Protein AF-A0A646ILN2-F1 (afdb_monomer)

Secondary structure (DSSP, 8-state):
--EEEEEEEETTEEEEEEEES---TT--STT-B-----BTTBTTTT-EEEEEEEEE-SSEEEEEEEEEEE--TTBEE--TTSPPPEE--STT-EEEEEEEEEEEEETTEEEEEEEEEEEEEETTEEEEEEEEEEEEEEE-STT-EEEEEEEEEEEE---

Foldseek 3Di:
DAKDKDWDDDQQKIKIKMKFQADAAPDDDPLQWGFPTHDVVQSLGRIKMKIKIKGDDPFKIKIKMKMKTFAACGGWDDDPPPDHTFRRHDSPKIKMKMKIKMWGHDPQKIKIWIKIWIWTDHPRATWIKMKIKIKMKGDDPDRDIDIDMDMDMDIPDGD

pLDDT: mean 90.91, std 10.34, range [48.5, 98.81]

Sequence (159 aa):
DNTIAYKGTFSGLTVGATYSFGRDAAGGVPASGTCAGEVAGNASSCRAVSAMLKYDAATFGVAGAYEEQRGGAGATASFFNGSAPIAFTDAGDKDRRIVANGYVKLGNAKLGVGWIGRHVQAVAGDVRSNLYFVNGSYPLEGALTLDAGLIRLVNADQS

Nearest PDB structures (foldseek):
  8p94-assembly1_U  TM=5.845E-01  e=1.129E+00  Mus musculus
  3aae-assembly1_A  TM=3.572E-01  e=5.192E-01  Gallus gallus
  7dsb-assembly1_A  TM=3.552E-01  e=9.178E-01  Gallus gallus
  7ccc-assembly1_C  TM=3.476E-01  e=8.715E-01  Mus musculus
  3lk3-assembly1_A  TM=2.625E-01  e=1.018E+00  Gallus gallus

Organism: NCBI:txid1472722

Radius of gyration: 18.44 Å; Cα contacts (8 Å, |Δi|>4): 433; chains: 1; bounding box: 39×36×57 Å

Structure (mmCIF, N/CA/C/O backbone):
data_AF-A0A646ILN2-F1
#
_entry.id   AF-A0A646ILN2-F1
#
loop_
_atom_site.group_PDB
_atom_site.id
_atom_site.type_symbol
_atom_site.label_atom_id
_atom_site.label_alt_id
_atom_site.label_comp_id
_atom_site.label_asym_id
_atom_site.label_entity_id
_atom_site.label_seq_id
_atom_site.pdbx_PDB_ins_code
_atom_site.Cartn_x
_atom_site.Cartn_y
_atom_site.Cartn_z
_atom_site.occupancy
_atom_site.B_iso_or_equiv
_atom_site.auth_seq_id
_atom_site.auth_comp_id
_atom_site.auth_asym_id
_atom_site.auth_atom_id
_atom_site.pdbx_PDB_model_num
ATOM 1 N N . ASP A 1 1 ? 9.943 14.011 -4.926 1.00 73.69 1 ASP A N 1
ATOM 2 C CA . ASP A 1 1 ? 8.804 13.283 -5.511 1.00 73.69 1 ASP A CA 1
ATOM 3 C C . ASP A 1 1 ? 7.756 14.332 -5.818 1.00 73.69 1 ASP A C 1
ATOM 5 O O . ASP A 1 1 ? 7.457 15.126 -4.929 1.00 73.69 1 ASP A O 1
ATOM 9 N N . ASN A 1 2 ? 7.253 14.371 -7.050 1.00 82.88 2 ASN A N 1
ATOM 10 C CA . ASN A 1 2 ? 6.261 15.352 -7.492 1.00 82.88 2 ASN A CA 1
ATOM 11 C C . ASN A 1 2 ? 4.864 14.730 -7.419 1.00 82.88 2 ASN A C 1
ATOM 13 O O . ASN A 1 2 ? 4.410 14.128 -8.390 1.00 82.88 2 ASN A O 1
ATOM 17 N N . THR A 1 3 ? 4.187 14.857 -6.272 1.00 89.88 3 THR A N 1
ATOM 18 C CA . THR A 1 3 ? 2.922 14.153 -6.000 1.00 89.88 3 THR A CA 1
ATOM 19 C C . THR A 1 3 ? 1.756 15.096 -5.726 1.00 89.88 3 THR A C 1
ATOM 21 O O . THR A 1 3 ? 1.838 15.987 -4.883 1.00 89.88 3 THR A O 1
ATOM 24 N N . ILE A 1 4 ? 0.627 14.833 -6.385 1.00 94.12 4 ILE A N 1
ATOM 25 C CA . ILE A 1 4 ? -0.686 15.380 -6.037 1.00 94.12 4 ILE A CA 1
ATOM 26 C C . ILE A 1 4 ? -1.426 14.341 -5.199 1.00 94.12 4 ILE A C 1
ATOM 28 O O . ILE A 1 4 ? -1.447 13.157 -5.540 1.00 94.12 4 ILE A O 1
ATOM 32 N N . ALA A 1 5 ? -2.059 14.787 -4.118 1.00 96.56 5 ALA A N 1
ATOM 33 C CA . ALA A 1 5 ? -2.846 13.938 -3.238 1.00 96.56 5 ALA A CA 1
ATOM 34 C C . ALA A 1 5 ? -4.223 14.547 -2.969 1.00 96.56 5 ALA A C 1
ATOM 36 O O . ALA A 1 5 ? -4.360 15.753 -2.769 1.00 96.56 5 ALA A O 1
ATOM 37 N N . TYR A 1 6 ? -5.234 13.688 -2.908 1.00 97.69 6 TYR A N 1
ATOM 38 C CA . TYR A 1 6 ? -6.571 14.021 -2.440 1.00 97.69 6 TYR A CA 1
ATOM 39 C C . TYR A 1 6 ? -6.992 13.033 -1.356 1.00 97.69 6 TYR A C 1
ATOM 41 O O . TYR A 1 6 ? -6.749 11.831 -1.471 1.00 97.69 6 TYR A O 1
ATOM 49 N N . LYS A 1 7 ? -7.650 13.537 -0.311 1.00 98.25 7 LYS A N 1
ATOM 50 C CA . LYS A 1 7 ? -8.302 12.719 0.710 1.00 98.25 7 LYS A CA 1
ATOM 51 C C . LYS A 1 7 ? -9.533 13.446 1.230 1.00 98.25 7 LYS A C 1
ATOM 53 O O . LYS A 1 7 ? -9.432 14.602 1.633 1.00 98.25 7 LYS A O 1
ATOM 58 N N . GLY A 1 8 ? -10.664 12.755 1.261 1.00 98.19 8 GLY A N 1
ATOM 59 C CA . GLY A 1 8 ? -11.920 13.283 1.785 1.00 98.19 8 GLY A CA 1
ATOM 60 C C . GLY A 1 8 ? -12.650 12.241 2.621 1.00 98.19 8 GLY A C 1
ATOM 61 O O . GLY A 1 8 ? -12.596 11.053 2.304 1.00 98.19 8 GLY A O 1
ATOM 62 N N . THR A 1 9 ? -13.328 12.692 3.678 1.00 98.25 9 THR A N 1
ATOM 63 C CA . THR A 1 9 ? -14.134 11.843 4.563 1.00 98.25 9 THR A CA 1
ATOM 64 C C . THR A 1 9 ? -15.565 12.369 4.632 1.00 98.25 9 THR A C 1
ATOM 66 O O . THR A 1 9 ? -15.790 13.549 4.885 1.00 98.25 9 THR A O 1
ATOM 69 N N . PHE A 1 10 ? -16.527 11.471 4.436 1.00 97.25 10 PHE A N 1
ATOM 70 C CA . PHE A 1 10 ? -17.952 11.740 4.297 1.00 97.25 10 PHE A CA 1
ATOM 71 C C . PHE A 1 10 ? -18.734 10.681 5.082 1.00 97.25 10 PHE A C 1
ATOM 73 O O . PHE A 1 10 ? -18.906 9.554 4.622 1.00 97.25 10 PHE A O 1
ATOM 80 N N . SER A 1 11 ? -19.184 11.020 6.292 1.00 95.88 11 SER A N 1
ATOM 81 C CA . SER A 1 11 ? -20.037 10.143 7.118 1.00 95.88 11 SER A CA 1
ATOM 82 C C . SER A 1 11 ? -19.488 8.715 7.295 1.00 95.88 11 SER A C 1
ATOM 84 O O . SER A 1 11 ? -20.186 7.729 7.069 1.00 95.88 11 SER A O 1
ATOM 86 N N . GLY A 1 12 ? -18.209 8.605 7.663 1.00 95.50 12 GLY A N 1
ATOM 87 C CA . GLY A 1 12 ? -17.514 7.325 7.851 1.00 95.50 12 GLY A CA 1
ATOM 88 C C . GLY A 1 12 ? -16.866 6.764 6.582 1.00 95.50 12 GLY A C 1
ATOM 89 O O . GLY A 1 12 ? -15.917 5.992 6.690 1.00 95.50 12 GLY A O 1
ATOM 90 N N . LEU A 1 13 ? -17.284 7.192 5.385 1.00 98.44 13 LEU A N 1
ATOM 91 C CA . LEU A 1 13 ? -16.615 6.853 4.128 1.00 98.44 13 LEU A CA 1
ATOM 92 C C . LEU A 1 13 ? -15.413 7.771 3.903 1.00 98.44 13 LEU A C 1
ATOM 94 O O . LEU A 1 13 ? -15.565 8.983 3.852 1.00 98.44 13 LEU A O 1
ATOM 98 N N . THR A 1 14 ? -14.223 7.218 3.724 1.00 98.75 14 THR A N 1
ATOM 99 C CA . THR A 1 14 ? -13.026 7.955 3.315 1.00 98.75 14 THR A CA 1
ATOM 100 C C . THR A 1 14 ? -12.579 7.483 1.944 1.00 98.75 14 THR A C 1
ATOM 102 O O . THR A 1 14 ? -12.436 6.285 1.709 1.00 98.75 14 THR A O 1
ATOM 105 N N . VAL A 1 15 ? -12.321 8.436 1.058 1.00 98.56 15 VAL A N 1
ATOM 106 C CA . VAL A 1 15 ? -11.694 8.203 -0.243 1.00 98.56 15 VAL A CA 1
ATOM 107 C C . VAL A 1 15 ? -10.349 8.909 -0.271 1.00 98.56 15 VAL A C 1
ATOM 109 O O . VAL A 1 15 ? -10.194 9.998 0.288 1.00 98.56 15 VAL A O 1
ATOM 112 N N . GLY A 1 16 ? -9.369 8.301 -0.922 1.00 98.31 16 GLY A N 1
ATOM 113 C CA . GLY A 1 16 ? -8.069 8.910 -1.142 1.00 98.31 16 GLY A CA 1
ATOM 114 C C . GLY A 1 16 ? -7.497 8.507 -2.487 1.00 98.31 16 GLY A C 1
ATOM 115 O O . GLY A 1 16 ? -7.764 7.411 -2.971 1.00 98.31 16 GLY A O 1
ATOM 116 N N . ALA A 1 17 ? -6.713 9.388 -3.089 1.00 98.19 17 ALA A N 1
ATOM 117 C CA . ALA A 1 17 ? -5.947 9.074 -4.281 1.00 98.19 17 ALA A CA 1
ATOM 118 C C . ALA A 1 17 ? -4.664 9.897 -4.312 1.00 98.19 17 ALA A C 1
ATOM 120 O O . ALA A 1 17 ? -4.644 11.044 -3.857 1.00 98.19 17 ALA A O 1
ATOM 121 N N . THR A 1 18 ? -3.608 9.324 -4.878 1.00 97.00 18 THR A N 1
ATOM 122 C CA . THR A 1 18 ? -2.380 10.056 -5.180 1.00 97.00 18 THR A CA 1
ATOM 123 C C . THR A 1 18 ? -1.929 9.795 -6.605 1.00 97.00 18 THR A C 1
ATOM 125 O O . THR A 1 18 ? -2.170 8.730 -7.179 1.00 97.00 18 THR A O 1
ATOM 128 N N . TYR A 1 19 ? -1.254 10.786 -7.170 1.00 94.31 19 TYR A N 1
ATOM 129 C CA . TYR A 1 19 ? -0.578 10.695 -8.450 1.00 94.31 19 TYR A CA 1
ATOM 130 C C . TYR A 1 19 ? 0.791 11.353 -8.312 1.00 94.31 19 TYR A C 1
ATOM 132 O O . TYR A 1 19 ? 0.869 12.556 -8.073 1.00 94.31 19 TYR A O 1
ATOM 140 N N . SER A 1 20 ? 1.849 10.563 -8.464 1.00 91.38 20 SER A N 1
ATOM 141 C CA . SER A 1 20 ? 3.231 11.028 -8.568 1.00 91.38 20 SER A CA 1
ATOM 142 C C . SER A 1 20 ? 3.617 11.099 -10.038 1.00 91.38 20 SER A C 1
ATOM 144 O O . SER A 1 20 ? 3.530 10.086 -10.735 1.00 91.38 20 SER A O 1
ATOM 146 N N . PHE A 1 21 ? 4.054 12.264 -10.509 1.00 88.81 21 PHE A N 1
ATOM 147 C CA . PHE A 1 21 ? 4.571 12.417 -11.867 1.00 88.81 21 PHE A CA 1
ATOM 148 C C . PHE A 1 21 ? 5.960 11.785 -12.030 1.00 88.81 21 PHE A C 1
ATOM 150 O O . PHE A 1 21 ? 6.276 11.276 -13.100 1.00 88.81 21 PHE A O 1
ATOM 157 N N . GLY A 1 22 ? 6.741 11.724 -10.951 1.00 86.94 22 GLY A N 1
ATOM 158 C CA . GLY A 1 22 ? 8.030 11.049 -10.909 1.00 86.94 22 GLY A CA 1
ATOM 159 C C . GLY A 1 22 ? 8.507 10.881 -9.471 1.00 86.94 22 GLY A C 1
ATOM 160 O O . GLY A 1 22 ? 8.827 11.857 -8.787 1.00 86.94 22 GLY A O 1
ATOM 161 N N . ARG A 1 23 ? 8.567 9.627 -9.015 1.00 85.19 23 ARG A N 1
ATOM 162 C CA . ARG A 1 23 ? 9.144 9.255 -7.723 1.00 85.19 23 ARG A CA 1
ATOM 163 C C . ARG A 1 23 ? 10.640 9.550 -7.733 1.00 85.19 23 ARG A C 1
ATOM 165 O O . ARG A 1 23 ? 11.331 9.172 -8.672 1.00 85.19 23 ARG A O 1
ATOM 172 N N . ASP A 1 24 ? 11.116 10.210 -6.681 1.00 70.50 24 ASP A N 1
ATOM 173 C CA . ASP A 1 24 ? 12.474 10.765 -6.624 1.00 70.50 24 ASP A CA 1
ATOM 174 C C . ASP A 1 24 ? 13.576 9.779 -6.208 1.00 70.50 24 ASP A C 1
ATOM 176 O O . ASP A 1 24 ? 13.335 8.749 -5.570 1.00 70.50 24 ASP A O 1
ATOM 180 N N . ALA A 1 25 ? 14.809 10.191 -6.516 1.00 58.25 25 ALA A N 1
ATOM 181 C CA . ALA A 1 25 ? 16.033 9.394 -6.593 1.00 58.25 25 ALA A CA 1
ATOM 182 C C . ALA A 1 25 ? 16.785 9.146 -5.273 1.00 58.25 25 ALA A C 1
ATOM 184 O O . ALA A 1 25 ? 17.898 8.631 -5.303 1.00 58.25 25 ALA A O 1
ATOM 185 N N . ALA A 1 26 ? 16.232 9.504 -4.112 1.00 62.34 26 ALA A N 1
ATOM 186 C CA . ALA A 1 26 ? 17.002 9.442 -2.864 1.00 62.34 26 ALA A CA 1
ATOM 187 C C . ALA A 1 26 ? 17.213 8.015 -2.324 1.00 62.34 26 ALA A C 1
ATOM 189 O O . ALA A 1 26 ? 18.116 7.817 -1.522 1.00 62.34 26 ALA A O 1
ATOM 190 N N . GLY A 1 27 ? 16.408 7.035 -2.762 1.00 60.16 27 GLY A N 1
ATOM 191 C CA . GLY A 1 27 ? 16.457 5.658 -2.256 1.00 60.16 27 GLY A CA 1
ATOM 192 C C . GLY A 1 27 ? 16.139 5.590 -0.757 1.00 60.16 27 GLY A C 1
ATOM 193 O O . GLY A 1 27 ? 16.994 5.806 0.089 1.00 60.16 27 GLY A O 1
ATOM 194 N N . GLY A 1 28 ? 14.885 5.305 -0.397 1.00 57.47 28 GLY A N 1
ATOM 195 C CA . GLY A 1 28 ? 14.435 5.369 1.007 1.00 57.47 28 GLY A CA 1
ATOM 196 C C . GLY A 1 28 ? 14.399 4.030 1.745 1.00 57.47 28 GLY A C 1
ATOM 197 O O . GLY A 1 28 ? 14.255 4.001 2.964 1.00 57.47 28 GLY A O 1
ATOM 198 N N . VAL A 1 29 ? 14.483 2.916 1.014 1.00 63.78 29 VAL A N 1
ATOM 199 C CA . VAL A 1 29 ? 14.316 1.561 1.557 1.00 63.78 29 VAL A CA 1
ATOM 200 C C . VAL A 1 29 ? 15.441 0.679 1.019 1.00 63.78 29 VAL A C 1
ATOM 202 O O . VAL A 1 29 ? 15.713 0.743 -0.188 1.00 63.78 29 VAL A O 1
ATOM 205 N N . PRO A 1 30 ? 16.092 -0.151 1.859 1.00 64.69 30 PRO A N 1
ATOM 206 C CA . PRO A 1 30 ? 17.119 -1.077 1.399 1.00 64.69 30 PRO A CA 1
ATOM 207 C C . PRO A 1 30 ? 16.659 -1.847 0.160 1.00 64.69 30 PRO A C 1
ATOM 209 O O . PRO A 1 30 ? 15.539 -2.355 0.119 1.00 64.69 30 PRO A O 1
ATOM 212 N N . ALA A 1 31 ? 17.521 -1.894 -0.856 1.00 69.62 31 ALA A N 1
ATOM 213 C CA . ALA A 1 31 ? 17.302 -2.613 -2.111 1.00 69.62 31 ALA A CA 1
ATOM 214 C C . ALA A 1 31 ? 16.145 -2.122 -3.019 1.00 69.62 31 ALA A C 1
ATOM 216 O O . ALA A 1 31 ? 15.862 -2.747 -4.039 1.00 69.62 31 ALA A O 1
ATOM 217 N N . SER A 1 32 ? 15.517 -0.977 -2.725 1.00 66.25 32 SER A N 1
ATOM 218 C CA . SER A 1 32 ? 14.507 -0.356 -3.614 1.00 66.25 32 SER A CA 1
ATOM 219 C C . SER A 1 32 ? 15.087 0.445 -4.793 1.00 66.25 32 SER A C 1
ATOM 221 O O . SER A 1 32 ? 14.344 0.853 -5.687 1.00 66.25 32 SER A O 1
ATOM 223 N N . GLY A 1 33 ? 16.406 0.663 -4.800 1.00 72.75 33 GLY A N 1
ATOM 224 C CA . GLY A 1 33 ?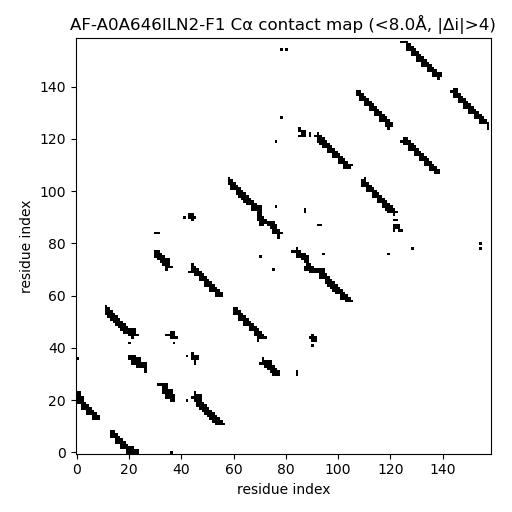 17.089 1.437 -5.833 1.00 72.75 33 GLY A CA 1
ATOM 225 C C . GLY A 1 33 ? 16.729 2.923 -5.780 1.00 72.75 33 GLY A C 1
ATOM 226 O O . GLY A 1 33 ? 16.148 3.417 -4.809 1.00 72.75 33 GLY A O 1
ATOM 227 N N . THR A 1 34 ? 17.089 3.648 -6.832 1.00 80.00 34 THR A N 1
ATOM 228 C CA . THR A 1 34 ? 16.756 5.066 -7.005 1.00 80.00 34 THR A CA 1
ATOM 229 C C . THR A 1 34 ? 15.933 5.204 -8.273 1.00 80.00 34 THR A C 1
ATOM 231 O O . THR A 1 34 ? 16.242 4.576 -9.271 1.00 80.00 34 THR A O 1
ATOM 234 N N . CYS A 1 35 ? 14.861 5.990 -8.267 1.00 81.81 35 CYS A N 1
ATOM 235 C CA . CYS A 1 35 ? 14.168 6.294 -9.516 1.00 81.81 35 CYS A CA 1
ATOM 236 C C . CYS A 1 35 ? 14.558 7.703 -9.942 1.00 81.81 35 CYS A C 1
ATOM 238 O O . CYS A 1 35 ? 14.470 8.619 -9.132 1.00 81.81 35 CYS A O 1
ATOM 240 N N . ALA A 1 36 ? 15.007 7.878 -11.183 1.00 81.81 36 ALA A N 1
ATOM 241 C CA . ALA A 1 36 ? 15.539 9.149 -11.681 1.00 81.81 36 ALA A CA 1
ATOM 242 C C . ALA A 1 36 ? 14.524 10.318 -11.736 1.00 81.81 36 ALA A C 1
ATOM 244 O O . ALA A 1 36 ? 14.895 11.413 -12.149 1.00 81.81 36 ALA A O 1
ATOM 245 N N . GLY A 1 37 ? 13.269 10.107 -11.328 1.00 83.44 37 GLY A N 1
ATOM 246 C CA . GLY A 1 37 ? 12.201 11.098 -11.419 1.00 83.44 37 GLY A CA 1
ATOM 247 C C . GLY A 1 37 ? 11.582 11.179 -12.816 1.00 83.44 37 GLY A C 1
ATOM 248 O O . GLY A 1 37 ? 11.587 10.209 -13.578 1.00 83.44 37 GLY A O 1
ATOM 249 N N . GLU A 1 38 ? 10.996 12.333 -13.132 1.00 83.31 38 GLU A N 1
ATOM 250 C CA . GLU A 1 38 ? 10.372 12.598 -14.432 1.00 83.31 38 GLU A CA 1
ATOM 251 C C . GLU A 1 38 ? 11.416 12.618 -15.558 1.00 83.31 38 GLU A C 1
ATOM 253 O O . GLU A 1 38 ? 12.435 13.301 -15.466 1.00 83.31 38 GLU A O 1
ATOM 258 N N . VAL A 1 39 ? 11.143 11.909 -16.658 1.00 83.56 39 VAL A N 1
ATOM 259 C CA . VAL A 1 39 ? 12.030 11.861 -17.830 1.00 83.56 39 VAL A CA 1
ATOM 260 C C . VAL A 1 39 ? 11.349 12.522 -19.024 1.00 83.56 39 VAL A C 1
ATOM 262 O O . VAL A 1 39 ? 10.247 12.139 -19.426 1.00 83.56 39 VAL A O 1
ATOM 265 N N . ALA A 1 40 ? 12.019 13.505 -19.630 1.00 82.88 40 ALA A N 1
ATOM 266 C CA . ALA A 1 40 ? 11.531 14.162 -20.839 1.00 82.88 40 ALA A CA 1
ATOM 267 C C . ALA A 1 40 ? 11.314 13.133 -21.965 1.00 82.88 40 ALA A C 1
ATOM 269 O O . ALA A 1 40 ? 12.196 12.335 -22.272 1.00 82.88 40 ALA A O 1
ATOM 270 N N . GLY A 1 41 ? 10.122 13.135 -22.567 1.00 84.38 41 GLY A N 1
ATOM 271 C CA . GLY A 1 41 ? 9.737 12.152 -23.587 1.00 84.38 41 GLY A CA 1
ATOM 272 C C . GLY A 1 41 ? 9.287 10.788 -23.043 1.00 84.38 41 GLY A C 1
ATOM 273 O O . GLY A 1 41 ? 8.878 9.943 -23.833 1.00 84.38 41 GLY A O 1
ATOM 274 N N . ASN A 1 42 ? 9.294 10.570 -21.721 1.00 84.00 42 ASN A N 1
ATOM 275 C CA . ASN A 1 42 ? 8.821 9.337 -21.086 1.00 84.00 42 ASN A CA 1
ATOM 276 C C . ASN A 1 42 ? 8.083 9.627 -19.764 1.00 84.00 42 ASN A C 1
ATOM 278 O O . ASN A 1 42 ? 8.588 9.385 -18.669 1.00 84.00 42 ASN A O 1
ATOM 282 N N . ALA A 1 43 ? 6.844 10.115 -19.881 1.00 84.56 43 ALA A N 1
ATOM 283 C CA . ALA A 1 43 ? 5.986 10.486 -18.747 1.00 84.56 43 ALA A CA 1
ATOM 284 C C . ALA A 1 43 ? 5.503 9.294 -17.890 1.00 84.56 43 ALA A C 1
ATOM 286 O O . ALA A 1 43 ? 4.852 9.482 -16.862 1.00 84.56 43 ALA A O 1
ATOM 287 N N . SER A 1 44 ? 5.758 8.058 -18.328 1.00 87.75 44 SER A N 1
ATOM 288 C CA . SER A 1 44 ? 5.497 6.850 -17.539 1.00 87.75 44 SER A CA 1
ATOM 289 C C . SER A 1 44 ? 6.632 6.506 -16.583 1.00 87.75 44 SER A C 1
ATOM 291 O O . SER A 1 44 ? 6.364 5.855 -15.577 1.00 87.75 44 SER A O 1
ATOM 293 N N . SER A 1 45 ? 7.866 6.920 -16.878 1.00 90.56 45 SER A N 1
ATOM 294 C CA . SER A 1 45 ? 9.031 6.579 -16.061 1.00 90.56 45 SER A CA 1
ATOM 295 C C . SER A 1 45 ? 8.863 7.093 -14.637 1.00 90.56 45 SER A C 1
ATOM 297 O O . SER A 1 45 ? 8.467 8.237 -14.428 1.00 90.56 45 SER A O 1
ATOM 299 N N . CYS A 1 46 ? 9.162 6.247 -13.652 1.00 91.06 46 CYS A N 1
ATOM 300 C CA . CYS A 1 46 ? 9.119 6.574 -12.226 1.00 91.06 46 CYS A CA 1
ATOM 301 C C . CYS A 1 46 ? 7.764 7.054 -11.684 1.00 91.06 46 CYS A C 1
ATOM 303 O O . CYS A 1 46 ? 7.677 7.452 -10.522 1.00 91.06 46 CYS A O 1
ATOM 305 N N . ARG A 1 47 ? 6.689 6.992 -12.470 1.00 93.19 47 ARG A N 1
ATOM 306 C CA . ARG A 1 47 ? 5.345 7.389 -12.050 1.00 93.19 47 ARG A CA 1
ATOM 307 C C . ARG A 1 47 ? 4.807 6.470 -10.951 1.00 93.19 47 ARG A C 1
ATOM 309 O O . ARG A 1 47 ? 5.083 5.269 -10.932 1.00 93.19 47 ARG A O 1
ATOM 316 N N . ALA A 1 48 ? 3.948 7.005 -10.088 1.00 93.44 48 ALA A N 1
ATOM 317 C CA . ALA A 1 48 ? 3.124 6.181 -9.211 1.00 93.44 48 ALA A CA 1
ATOM 318 C C . ALA A 1 48 ? 1.688 6.684 -9.111 1.00 93.44 48 ALA A C 1
ATOM 320 O O . ALA A 1 48 ? 1.416 7.877 -9.225 1.00 93.44 48 ALA A O 1
ATOM 321 N N . VAL A 1 49 ? 0.764 5.757 -8.886 1.00 96.12 49 VAL A N 1
ATOM 322 C CA . VAL A 1 49 ? -0.629 6.065 -8.567 1.00 96.12 49 VAL A CA 1
ATOM 323 C C . VAL A 1 49 ? -1.067 5.266 -7.355 1.00 96.12 49 VAL A C 1
ATOM 325 O O . VAL A 1 49 ? -0.675 4.109 -7.200 1.00 96.12 49 VAL A O 1
ATOM 328 N N . SER A 1 50 ? -1.910 5.867 -6.522 1.00 97.69 50 SER A N 1
ATOM 329 C CA . SER A 1 50 ? -2.637 5.140 -5.489 1.00 97.69 50 SER A CA 1
ATOM 330 C C . SER A 1 50 ? -4.099 5.551 -5.442 1.00 97.69 50 SER A C 1
ATOM 332 O O . SER A 1 50 ? -4.456 6.680 -5.783 1.00 97.69 50 SER A O 1
ATOM 334 N N . ALA A 1 51 ? -4.942 4.626 -5.005 1.00 98.50 51 ALA A N 1
ATOM 335 C CA . ALA A 1 51 ? -6.331 4.876 -4.669 1.00 98.50 51 ALA A CA 1
ATOM 336 C C . ALA A 1 51 ? -6.688 4.092 -3.407 1.00 98.50 51 ALA A C 1
ATOM 338 O O . ALA A 1 51 ? -6.237 2.964 -3.218 1.00 98.50 51 ALA A O 1
ATOM 339 N N . MET A 1 52 ? -7.508 4.682 -2.547 1.00 98.56 52 MET A N 1
ATOM 340 C CA . MET A 1 52 ? -7.940 4.087 -1.292 1.00 98.56 52 MET A CA 1
ATOM 341 C C . MET A 1 52 ? -9.412 4.381 -1.038 1.00 98.56 52 MET A C 1
ATOM 343 O O . MET A 1 52 ? -9.898 5.491 -1.266 1.00 98.56 52 MET A O 1
ATOM 347 N N . LEU A 1 53 ? -10.099 3.366 -0.530 1.00 98.62 53 LEU A N 1
ATOM 348 C CA . LEU A 1 53 ? -11.454 3.439 -0.024 1.00 98.62 53 LEU A CA 1
ATOM 349 C C . LEU A 1 53 ? -11.475 2.837 1.375 1.00 98.62 53 LEU A C 1
ATOM 351 O O . LEU A 1 53 ? -10.974 1.737 1.597 1.00 98.62 53 LEU A O 1
ATOM 355 N N . LYS A 1 54 ? -12.087 3.539 2.317 1.00 98.56 54 LYS A N 1
ATOM 356 C CA . LYS A 1 54 ? -12.255 3.079 3.691 1.00 98.56 54 LYS A CA 1
ATOM 357 C C . LYS A 1 54 ? -13.648 3.419 4.178 1.00 98.56 54 LYS A C 1
ATOM 359 O O . LYS A 1 54 ? -14.159 4.487 3.869 1.00 98.56 54 LYS A O 1
ATOM 364 N N . TYR A 1 55 ? -14.233 2.545 4.976 1.00 98.69 55 TYR A N 1
ATOM 365 C CA . TYR A 1 55 ? -15.455 2.828 5.706 1.00 98.69 55 TYR A CA 1
ATOM 366 C C . TYR A 1 55 ? -15.261 2.500 7.183 1.00 98.69 55 TYR A C 1
ATOM 368 O O . TYR A 1 55 ? -14.847 1.389 7.515 1.00 98.69 55 TYR A O 1
ATOM 376 N N . ASP A 1 56 ? -15.555 3.457 8.061 1.00 98.38 56 ASP A N 1
ATOM 377 C CA . ASP A 1 56 ? -15.578 3.272 9.511 1.00 98.38 56 ASP A CA 1
ATOM 378 C C . ASP A 1 56 ? -17.001 3.446 10.046 1.00 98.38 56 ASP A C 1
ATOM 380 O O . ASP A 1 56 ? -17.621 4.500 9.895 1.00 98.38 56 ASP A O 1
ATOM 384 N N . ALA A 1 57 ? -17.483 2.416 10.730 1.00 97.62 57 ALA A N 1
ATOM 385 C CA . ALA A 1 57 ? -18.683 2.440 11.547 1.00 97.62 57 ALA A CA 1
ATOM 386 C C . ALA A 1 57 ? -18.315 2.475 13.041 1.00 97.62 57 ALA A C 1
ATOM 388 O O . ALA A 1 57 ? -17.148 2.423 13.436 1.00 97.62 57 ALA A O 1
ATOM 389 N N . ALA A 1 58 ? -19.329 2.524 13.909 1.00 96.50 58 ALA A N 1
ATOM 390 C CA . ALA A 1 58 ? -19.118 2.546 15.357 1.00 96.50 58 ALA A CA 1
ATOM 391 C C . ALA A 1 58 ? -18.342 1.315 15.863 1.00 96.50 58 ALA A C 1
ATOM 393 O O . ALA A 1 58 ? -17.458 1.451 16.713 1.00 96.50 58 ALA A O 1
ATOM 394 N N . THR A 1 59 ? -18.642 0.129 15.325 1.00 97.69 59 THR A N 1
ATOM 395 C CA . THR A 1 59 ? -18.143 -1.166 15.817 1.00 97.69 59 THR A CA 1
ATOM 396 C C . THR A 1 59 ? -17.238 -1.905 14.838 1.00 97.69 59 THR A C 1
ATOM 398 O O . THR A 1 59 ? -16.645 -2.907 15.219 1.00 97.69 59 THR A O 1
ATOM 401 N N . PHE A 1 60 ? -17.083 -1.440 13.602 1.00 98.50 60 PHE A N 1
ATOM 402 C CA . PHE A 1 60 ? -16.230 -2.095 12.613 1.00 98.50 60 PHE A CA 1
ATOM 403 C C . PHE A 1 60 ? -15.707 -1.089 11.596 1.00 98.50 60 PHE A C 1
ATOM 405 O O . PHE A 1 60 ? -16.216 0.025 11.488 1.00 98.50 60 PHE A O 1
ATOM 412 N N . GLY A 1 61 ? -14.719 -1.501 10.817 1.00 98.62 61 GLY A N 1
ATOM 413 C CA . GLY A 1 61 ? -14.318 -0.767 9.631 1.00 98.62 61 GLY A CA 1
ATOM 414 C C . GLY A 1 61 ? -13.656 -1.677 8.618 1.00 98.62 61 GLY A C 1
ATOM 415 O O . GLY A 1 61 ? -13.143 -2.741 8.962 1.00 98.62 61 GLY A O 1
ATOM 416 N N . VAL A 1 62 ? -13.684 -1.260 7.363 1.00 98.81 62 VAL A N 1
ATOM 417 C CA . VAL A 1 62 ? -13.078 -1.972 6.237 1.00 98.81 62 VAL A CA 1
ATOM 418 C C . VAL A 1 62 ? -12.319 -0.984 5.371 1.00 98.81 62 VAL A C 1
ATOM 420 O O . VAL A 1 62 ? -12.706 0.180 5.261 1.00 98.81 62 VAL A O 1
ATOM 423 N N . ALA A 1 63 ? -11.233 -1.432 4.758 1.00 98.75 63 ALA A N 1
ATOM 424 C CA . ALA A 1 63 ? -10.455 -0.620 3.843 1.00 98.75 63 ALA A CA 1
ATOM 425 C C . ALA A 1 63 ? -9.881 -1.459 2.704 1.00 98.75 63 ALA A C 1
ATOM 427 O O . ALA A 1 63 ? -9.464 -2.603 2.891 1.00 98.75 63 ALA A O 1
ATOM 428 N N . GLY A 1 64 ? -9.827 -0.841 1.532 1.00 98.75 64 GLY A N 1
ATOM 429 C CA . GLY A 1 64 ? -9.154 -1.342 0.349 1.00 98.75 64 GLY A CA 1
ATOM 430 C C . GLY A 1 64 ? -8.256 -0.261 -0.236 1.00 98.75 64 GLY A C 1
ATOM 431 O O . GLY A 1 64 ? -8.619 0.916 -0.237 1.00 98.75 64 GLY A O 1
ATOM 432 N N . ALA A 1 65 ? -7.089 -0.644 -0.738 1.00 98.62 65 ALA A N 1
ATOM 433 C CA . ALA A 1 65 ? -6.214 0.263 -1.464 1.00 98.62 65 ALA A CA 1
ATOM 434 C C .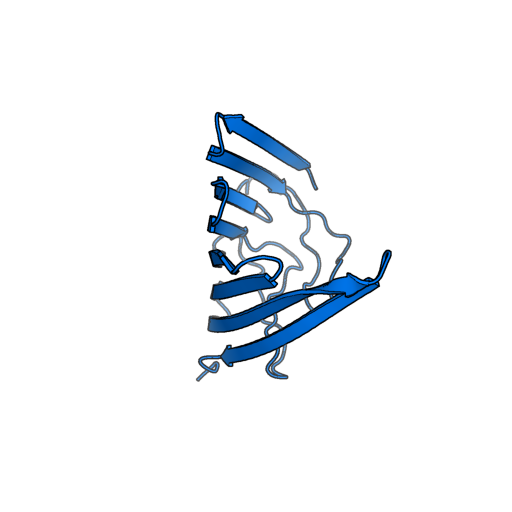 ALA A 1 65 ? -5.549 -0.437 -2.647 1.00 98.62 65 ALA A C 1
ATOM 436 O O . ALA A 1 65 ? -5.296 -1.641 -2.610 1.00 98.62 65 ALA A O 1
ATOM 437 N N . TYR A 1 66 ? -5.265 0.343 -3.681 1.00 98.50 66 TYR A N 1
ATOM 438 C CA . TYR A 1 66 ? -4.489 -0.037 -4.848 1.00 98.50 66 TYR A CA 1
ATOM 439 C C . TYR A 1 66 ? -3.319 0.925 -4.981 1.00 98.50 66 TYR A C 1
ATOM 441 O O . TYR A 1 66 ? -3.511 2.137 -4.895 1.00 98.50 66 TYR A O 1
ATOM 449 N N . GLU A 1 67 ? -2.135 0.397 -5.251 1.00 96.81 67 GLU A N 1
ATOM 450 C CA . GLU A 1 67 ? -0.964 1.174 -5.630 1.00 96.81 67 GLU A CA 1
ATOM 451 C C . GLU A 1 67 ? -0.312 0.550 -6.859 1.00 96.81 67 GLU A C 1
ATOM 453 O O . GLU A 1 67 ? -0.187 -0.669 -6.956 1.00 96.81 67 GLU A O 1
ATOM 458 N N . GLU A 1 68 ? 0.145 1.387 -7.782 1.00 96.00 68 GLU A N 1
ATOM 459 C CA . GLU A 1 68 ? 0.981 0.976 -8.905 1.00 96.00 68 GLU A CA 1
ATOM 460 C C . GLU A 1 68 ? 2.162 1.927 -9.029 1.00 96.00 68 GLU A C 1
ATOM 462 O O . GLU A 1 68 ? 1.991 3.145 -9.092 1.00 96.00 68 GLU A O 1
ATOM 467 N N . GLN A 1 69 ? 3.358 1.357 -9.097 1.00 93.94 69 GLN A N 1
ATOM 468 C CA . GLN A 1 69 ? 4.600 2.065 -9.370 1.00 93.94 69 GLN A CA 1
ATOM 469 C C . GLN A 1 69 ? 5.138 1.626 -10.729 1.00 93.94 69 GLN A C 1
ATOM 471 O O . GLN A 1 69 ? 5.046 0.450 -11.089 1.00 93.94 69 GLN A O 1
ATOM 476 N N . ARG A 1 70 ? 5.684 2.581 -11.479 1.00 94.31 70 ARG A N 1
ATOM 477 C CA . ARG A 1 70 ? 6.368 2.362 -12.751 1.00 94.31 70 ARG A CA 1
ATOM 478 C C . ARG A 1 70 ? 7.872 2.300 -12.563 1.00 94.31 70 ARG A C 1
ATOM 480 O O . ARG A 1 70 ? 8.413 2.985 -11.690 1.00 94.31 70 ARG A O 1
ATOM 487 N N . GLY A 1 71 ? 8.513 1.489 -13.396 1.00 93.00 71 GLY A N 1
ATOM 488 C CA . GLY A 1 71 ? 9.963 1.428 -13.469 1.00 93.00 71 GLY A CA 1
ATOM 489 C C . GLY A 1 71 ? 10.575 2.684 -14.073 1.00 93.00 71 GLY A C 1
ATOM 490 O O . GLY A 1 71 ? 9.885 3.605 -14.520 1.00 93.00 71 GLY A O 1
ATOM 491 N N . GLY A 1 72 ? 11.897 2.738 -14.032 1.00 91.81 72 GLY A N 1
ATOM 492 C CA . GLY A 1 72 ? 12.680 3.852 -14.546 1.00 91.81 72 GLY A CA 1
ATOM 493 C C . GLY A 1 72 ? 14.151 3.705 -14.190 1.00 91.81 72 GLY A C 1
ATOM 494 O O . GLY A 1 72 ? 14.526 2.859 -13.379 1.00 91.81 72 GLY A O 1
ATOM 495 N N . ALA A 1 73 ? 15.003 4.523 -14.802 1.00 89.69 73 ALA A N 1
ATOM 496 C CA . ALA A 1 73 ? 16.448 4.421 -14.626 1.00 89.69 73 ALA A CA 1
ATOM 497 C C . ALA A 1 73 ? 16.849 4.379 -13.135 1.00 89.69 73 ALA A C 1
ATOM 499 O O . ALA A 1 73 ? 16.465 5.257 -12.362 1.00 89.69 73 ALA A O 1
ATOM 500 N N . GLY A 1 74 ? 17.615 3.343 -12.765 1.00 87.00 74 GLY A N 1
ATOM 501 C CA . GLY A 1 74 ? 18.111 3.089 -11.405 1.00 87.00 74 GLY A CA 1
ATOM 502 C C . GLY A 1 74 ? 17.168 2.300 -10.485 1.00 87.00 74 GLY A C 1
ATOM 503 O O . GLY A 1 74 ? 17.586 1.893 -9.396 1.00 87.00 74 GLY A O 1
ATOM 504 N N . ALA A 1 75 ? 15.911 2.085 -10.887 1.00 89.62 75 ALA A N 1
ATOM 505 C CA . ALA A 1 75 ? 14.91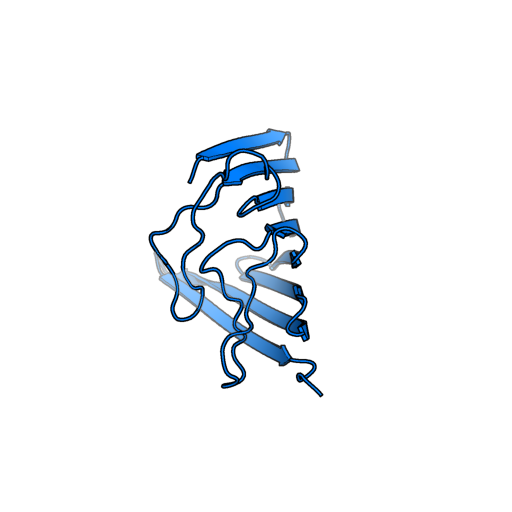5 1.486 -10.013 1.00 89.62 75 ALA A CA 1
ATOM 506 C C . ALA A 1 75 ? 15.073 -0.035 -9.924 1.00 89.62 75 ALA A C 1
ATOM 508 O O . ALA A 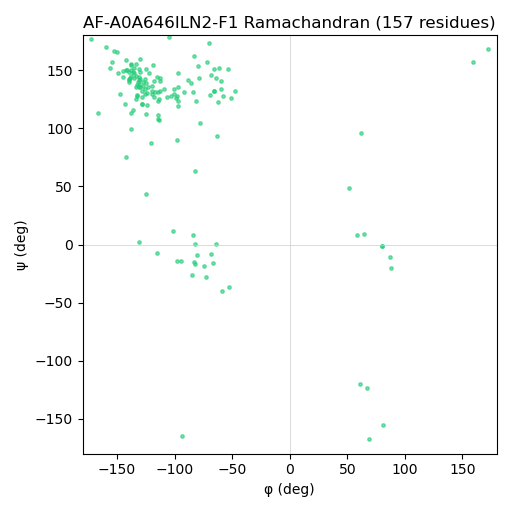1 75 ? 15.382 -0.725 -10.901 1.00 89.62 75 ALA A O 1
ATOM 509 N N . THR A 1 76 ? 14.816 -0.563 -8.729 1.00 90.94 76 THR A N 1
ATOM 510 C CA . THR A 1 76 ? 14.818 -2.000 -8.458 1.00 90.94 76 THR A CA 1
ATOM 511 C C . THR A 1 76 ? 13.588 -2.396 -7.654 1.00 90.94 76 THR A C 1
ATOM 513 O O . THR A 1 76 ? 13.004 -1.598 -6.920 1.00 90.94 76 THR A O 1
ATOM 516 N N . ALA A 1 77 ? 13.195 -3.660 -7.769 1.00 89.75 77 ALA A N 1
ATOM 517 C CA . ALA A 1 77 ? 12.143 -4.248 -6.956 1.00 89.75 77 ALA A CA 1
ATOM 518 C C . ALA A 1 77 ? 12.702 -5.426 -6.153 1.00 89.75 77 ALA A C 1
ATOM 520 O O . ALA A 1 77 ? 13.316 -6.331 -6.706 1.00 89.75 77 ALA A O 1
ATOM 521 N N . SER A 1 78 ? 12.457 -5.450 -4.844 1.00 88.19 78 SER A N 1
ATOM 522 C CA . SER A 1 78 ? 12.934 -6.529 -3.965 1.00 88.19 78 SER A CA 1
ATOM 523 C C . SER A 1 78 ? 11.805 -7.165 -3.183 1.00 88.19 78 SER A C 1
ATOM 525 O O . SER A 1 78 ? 10.818 -6.501 -2.867 1.00 88.19 78 SER A O 1
ATOM 527 N N . PHE A 1 79 ? 11.967 -8.440 -2.844 1.00 86.06 79 PHE A N 1
ATOM 528 C CA . PHE A 1 79 ? 11.067 -9.205 -1.988 1.00 86.06 79 PHE A CA 1
ATOM 529 C C . PHE A 1 79 ? 11.820 -9.688 -0.743 1.00 86.06 79 PHE A C 1
ATOM 531 O O . PHE A 1 79 ? 13.039 -9.842 -0.755 1.00 86.06 79 PHE A O 1
ATOM 538 N N . PHE A 1 80 ? 11.094 -9.928 0.350 1.00 81.50 80 PHE A N 1
ATOM 539 C CA . PHE A 1 80 ? 11.664 -10.470 1.588 1.00 81.50 80 PHE A CA 1
ATOM 540 C C . PHE A 1 80 ? 11.783 -11.998 1.499 1.00 81.50 80 PHE A C 1
ATOM 542 O O . PHE A 1 80 ? 11.105 -12.730 2.215 1.00 81.50 80 PHE A O 1
ATOM 549 N N . ASN A 1 81 ? 12.598 -12.476 0.562 1.00 81.12 81 ASN A N 1
ATOM 550 C CA . ASN A 1 81 ? 12.879 -13.898 0.338 1.00 81.12 81 ASN A CA 1
ATOM 551 C C . ASN A 1 81 ? 14.385 -14.207 0.238 1.00 81.12 81 ASN A C 1
ATOM 553 O O . ASN A 1 81 ? 14.755 -15.352 0.014 1.00 81.12 81 ASN A O 1
ATOM 557 N N . GLY A 1 82 ? 15.251 -13.201 0.404 1.00 82.12 82 GLY A N 1
ATOM 558 C CA . GLY A 1 82 ? 16.705 -13.351 0.286 1.00 82.12 82 GLY A CA 1
ATOM 559 C C . GLY A 1 82 ? 17.232 -13.364 -1.153 1.00 82.12 82 GLY A C 1
ATOM 560 O O . GLY A 1 82 ? 18.445 -13.422 -1.339 1.00 82.12 82 GLY A O 1
ATOM 561 N N . SER A 1 83 ? 16.361 -13.275 -2.164 1.00 84.56 83 SER A N 1
ATOM 562 C CA . SER A 1 83 ? 16.764 -13.162 -3.569 1.00 84.56 83 SER A CA 1
ATOM 563 C C . SER A 1 83 ? 17.362 -11.789 -3.884 1.00 84.56 83 SER A C 1
ATOM 565 O O . SER A 1 83 ? 17.084 -10.790 -3.213 1.00 84.56 83 SER A O 1
ATOM 567 N N . ALA A 1 84 ? 18.172 -11.735 -4.943 1.00 87.88 84 ALA A N 1
ATOM 568 C CA . ALA A 1 84 ? 18.716 -10.482 -5.452 1.00 87.88 84 ALA A CA 1
ATOM 569 C C . ALA A 1 84 ? 17.594 -9.519 -5.907 1.00 87.88 84 ALA A C 1
ATOM 571 O O . ALA A 1 84 ? 16.526 -9.971 -6.330 1.00 87.88 84 ALA A O 1
ATOM 572 N N . PRO A 1 85 ? 17.815 -8.192 -5.850 1.00 89.38 85 PRO A N 1
ATOM 573 C CA . PRO A 1 85 ? 16.870 -7.219 -6.390 1.00 89.38 85 PRO A CA 1
ATOM 574 C C . PRO A 1 85 ? 16.640 -7.420 -7.891 1.00 89.38 85 PRO A C 1
ATOM 576 O O . PRO A 1 85 ? 17.572 -7.671 -8.651 1.00 89.38 85 PRO A O 1
ATOM 579 N N . ILE A 1 86 ? 15.393 -7.254 -8.315 1.00 89.94 86 ILE A N 1
ATOM 580 C CA . ILE A 1 86 ? 14.958 -7.338 -9.707 1.00 89.94 86 ILE A CA 1
ATOM 581 C C . ILE A 1 86 ? 15.208 -5.981 -10.361 1.00 89.94 86 ILE A C 1
ATOM 583 O O . ILE A 1 86 ? 14.815 -4.949 -9.807 1.00 89.94 86 ILE A O 1
ATOM 587 N N . ALA A 1 87 ? 15.831 -5.978 -11.540 1.00 92.19 87 ALA A N 1
ATOM 588 C CA . ALA A 1 87 ? 15.934 -4.772 -12.352 1.00 92.19 87 ALA A CA 1
ATOM 589 C C . ALA A 1 87 ? 14.525 -4.309 -12.753 1.00 92.19 87 ALA A C 1
ATOM 591 O O . ALA A 1 87 ? 13.760 -5.067 -13.344 1.00 92.19 87 ALA A O 1
ATOM 592 N N . PHE A 1 88 ? 14.185 -3.075 -12.390 1.00 92.88 88 PHE A N 1
ATOM 593 C CA . PHE A 1 88 ? 12.858 -2.486 -12.565 1.00 92.88 88 PHE A CA 1
ATOM 594 C C . PHE A 1 88 ? 12.987 -1.175 -13.355 1.00 92.88 88 PHE A C 1
ATOM 596 O O . PHE A 1 88 ? 12.482 -0.122 -12.970 1.00 92.88 88 PHE A O 1
ATOM 603 N N . THR A 1 89 ? 13.808 -1.218 -14.404 1.00 92.75 89 THR A N 1
ATOM 604 C CA . THR A 1 89 ? 14.360 -0.032 -15.063 1.00 92.75 89 THR A CA 1
ATOM 605 C C . THR A 1 89 ? 13.564 0.441 -16.271 1.00 92.75 89 THR A C 1
ATOM 607 O O . THR A 1 89 ? 13.800 1.555 -16.739 1.00 92.75 89 THR A O 1
ATOM 610 N N . ASP A 1 90 ? 12.646 -0.378 -16.787 1.00 93.06 90 ASP A N 1
ATOM 611 C CA . ASP A 1 90 ? 11.812 -0.013 -17.929 1.00 93.06 90 ASP A CA 1
ATOM 612 C C . ASP A 1 90 ? 10.564 0.750 -17.462 1.00 93.06 90 ASP A C 1
ATOM 614 O O . ASP A 1 90 ? 9.930 0.404 -16.466 1.00 93.06 90 ASP A O 1
ATOM 618 N N . ALA A 1 91 ? 10.169 1.796 -18.189 1.00 92.38 91 ALA A N 1
ATOM 619 C CA . ALA A 1 91 ? 8.980 2.580 -17.843 1.00 92.38 91 ALA A CA 1
ATOM 620 C C . ALA A 1 91 ? 7.661 1.794 -17.992 1.00 92.38 91 ALA A C 1
ATOM 622 O O . ALA A 1 91 ? 6.623 2.222 -17.481 1.00 92.38 91 ALA A O 1
ATOM 623 N N . GLY A 1 92 ? 7.687 0.664 -18.701 1.00 93.75 92 GLY A N 1
ATOM 624 C CA . GLY A 1 92 ? 6.615 -0.317 -18.799 1.00 93.75 92 GLY A CA 1
ATOM 625 C C . GLY A 1 92 ? 6.563 -1.304 -17.630 1.00 93.75 92 GLY A C 1
ATOM 626 O O . GLY A 1 92 ? 5.503 -1.907 -17.428 1.00 93.75 92 GLY A O 1
ATOM 627 N N . ASP A 1 93 ? 7.637 -1.431 -16.840 1.00 95.75 93 ASP A N 1
ATOM 628 C CA . ASP A 1 93 ? 7.663 -2.287 -15.653 1.00 95.75 93 ASP A CA 1
ATOM 629 C C . ASP A 1 93 ? 6.650 -1.776 -14.609 1.00 95.75 93 ASP A C 1
ATOM 631 O O . ASP A 1 93 ? 6.423 -0.569 -14.450 1.00 95.75 93 ASP A O 1
ATOM 635 N N . LYS A 1 94 ? 5.994 -2.701 -13.899 1.00 95.62 94 LYS A N 1
ATOM 636 C CA . LYS A 1 94 ? 4.910 -2.411 -12.947 1.00 95.62 94 LYS A CA 1
ATOM 637 C C . LYS A 1 94 ? 5.105 -3.144 -11.629 1.00 95.62 94 LYS A C 1
ATOM 639 O O . LYS A 1 94 ? 5.204 -4.363 -11.616 1.00 95.62 94 LYS A O 1
ATOM 644 N N . ASP A 1 95 ? 5.052 -2.425 -10.516 1.00 94.44 95 ASP A N 1
ATOM 645 C CA . ASP A 1 95 ? 4.952 -2.992 -9.171 1.00 94.44 95 ASP A CA 1
ATOM 646 C C . ASP A 1 95 ? 3.597 -2.586 -8.608 1.00 94.44 95 ASP A C 1
ATOM 648 O O . ASP A 1 95 ? 3.347 -1.409 -8.336 1.00 94.44 95 ASP A O 1
ATOM 652 N N . ARG A 1 96 ? 2.693 -3.559 -8.513 1.00 96.75 96 ARG A N 1
ATOM 653 C CA . ARG A 1 96 ? 1.310 -3.352 -8.092 1.00 96.75 96 ARG A CA 1
ATOM 654 C C . ARG A 1 96 ? 1.090 -3.945 -6.719 1.00 96.75 96 ARG A C 1
ATOM 656 O O . ARG A 1 96 ? 1.457 -5.094 -6.478 1.00 96.75 96 ARG A O 1
ATOM 663 N N . ARG A 1 97 ? 0.437 -3.188 -5.843 1.00 96.75 97 ARG A N 1
ATOM 664 C CA . ARG A 1 97 ? 0.040 -3.623 -4.504 1.00 96.75 97 ARG A CA 1
ATOM 665 C C . ARG A 1 97 ? -1.453 -3.418 -4.320 1.00 96.75 97 ARG A C 1
ATOM 667 O O . ARG A 1 97 ? -1.985 -2.359 -4.632 1.00 96.75 97 ARG A O 1
ATOM 674 N N . ILE A 1 98 ? -2.115 -4.436 -3.792 1.00 98.25 98 ILE A N 1
ATOM 675 C CA . ILE A 1 98 ? -3.496 -4.359 -3.331 1.00 98.25 98 ILE A CA 1
ATOM 676 C C . ILE A 1 98 ? -3.483 -4.630 -1.840 1.00 98.25 98 ILE A C 1
ATOM 67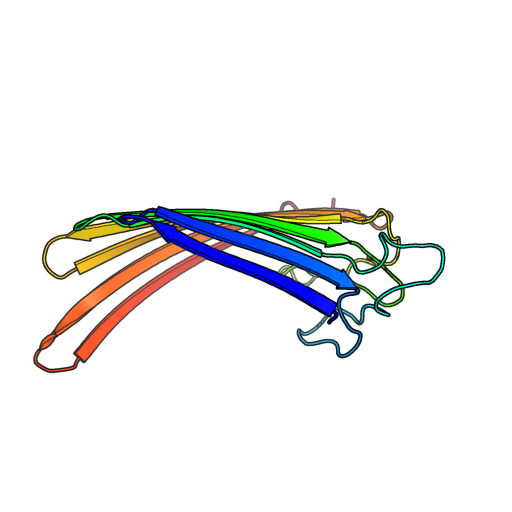8 O O . ILE A 1 98 ? -2.900 -5.617 -1.401 1.00 98.25 98 ILE A O 1
ATOM 682 N N . VAL A 1 99 ? -4.147 -3.774 -1.076 1.00 98.31 99 VAL A N 1
ATOM 683 C CA . VAL A 1 99 ? -4.396 -3.975 0.349 1.00 98.31 99 VAL A CA 1
ATOM 684 C C . VAL A 1 99 ? -5.890 -4.178 0.534 1.00 98.31 99 VAL A C 1
ATOM 686 O O . VAL A 1 99 ? -6.677 -3.379 0.037 1.00 98.31 99 VAL A O 1
ATOM 689 N N . ALA A 1 100 ? -6.281 -5.202 1.284 1.00 98.69 100 ALA A N 1
ATOM 690 C CA . ALA A 1 100 ? -7.645 -5.376 1.768 1.00 98.69 100 ALA A CA 1
ATOM 691 C C . ALA A 1 100 ? -7.596 -5.729 3.253 1.00 98.69 100 ALA A C 1
ATOM 693 O O . ALA A 1 100 ? -6.901 -6.662 3.652 1.00 98.69 100 ALA A O 1
ATOM 694 N N . ASN A 1 101 ? -8.293 -4.971 4.091 1.00 98.75 101 ASN A N 1
ATOM 695 C CA . ASN A 1 101 ? -8.299 -5.201 5.529 1.00 98.75 101 ASN A CA 1
ATOM 696 C C . ASN A 1 101 ? -9.611 -4.764 6.169 1.00 98.75 101 ASN A C 1
ATOM 698 O O . ASN A 1 101 ? -10.411 -4.031 5.584 1.00 98.75 101 ASN A O 1
ATOM 702 N N . GLY A 1 102 ? -9.805 -5.206 7.402 1.00 98.69 102 GLY A N 1
ATOM 703 C CA . GLY A 1 102 ? -10.901 -4.752 8.230 1.00 98.69 102 GLY A CA 1
ATOM 704 C C . GLY A 1 102 ? -10.639 -5.009 9.699 1.00 98.69 102 GLY A C 1
ATOM 705 O O . GLY A 1 102 ? -9.690 -5.696 10.078 1.00 98.69 102 GLY A O 1
ATOM 706 N N . TYR A 1 103 ? -11.498 -4.434 10.528 1.00 98.69 103 TYR A N 1
ATOM 707 C CA . TYR A 1 103 ? -11.493 -4.643 11.962 1.00 98.69 103 TYR A CA 1
ATOM 708 C C . TYR A 1 103 ? -12.908 -4.708 12.517 1.00 98.69 103 TYR A C 1
ATOM 710 O O . TYR A 1 103 ? -13.842 -4.139 11.952 1.00 98.69 103 TYR A O 1
ATOM 718 N N . VAL A 1 104 ? -13.025 -5.321 13.688 1.00 98.69 104 VAL A N 1
ATOM 719 C CA . VAL A 1 104 ? -14.219 -5.308 14.532 1.00 98.69 104 VAL A CA 1
ATOM 720 C C . VAL A 1 104 ? -13.840 -4.923 15.960 1.00 98.69 104 VAL A C 1
ATOM 722 O O . VAL A 1 104 ? -12.733 -5.209 16.420 1.00 98.69 104 VAL A O 1
ATOM 725 N N . LYS A 1 105 ? -14.753 -4.253 16.660 1.00 98.44 105 LYS A N 1
ATOM 726 C CA . LYS A 1 105 ? -14.673 -3.962 18.092 1.00 98.44 105 LYS A CA 1
ATOM 727 C C . LYS A 1 105 ? -15.506 -4.990 18.851 1.00 98.44 105 LYS A C 1
ATOM 729 O O . LYS A 1 105 ? -16.677 -5.192 18.534 1.00 98.44 105 LYS A O 1
ATOM 734 N N . LEU A 1 106 ? -14.902 -5.622 19.849 1.00 95.94 106 LEU A N 1
ATOM 735 C CA . LEU A 1 106 ? -15.502 -6.644 20.705 1.00 95.94 106 LEU A CA 1
ATOM 736 C C . LEU A 1 106 ? -15.437 -6.139 22.150 1.00 95.94 106 LEU A C 1
ATOM 738 O O . LEU A 1 106 ? -14.455 -6.355 22.860 1.00 95.94 106 LEU A O 1
ATOM 742 N N . GLY A 1 107 ? -16.456 -5.378 22.558 1.00 94.69 107 GLY A N 1
ATOM 743 C CA . GLY A 1 107 ? -16.392 -4.585 23.786 1.00 94.69 107 GLY A CA 1
ATOM 744 C C . GLY A 1 107 ? -15.256 -3.563 23.700 1.00 94.69 107 GLY A C 1
ATOM 745 O O . GLY A 1 107 ? -15.232 -2.740 22.785 1.00 94.69 107 GLY A O 1
ATOM 746 N N . ASN A 1 108 ? -14.299 -3.659 24.623 1.00 94.50 108 ASN A N 1
ATOM 747 C CA . ASN A 1 108 ? -13.115 -2.798 24.646 1.00 94.50 108 ASN A CA 1
ATOM 748 C C . ASN A 1 108 ? -11.993 -3.288 23.717 1.00 94.50 108 ASN A C 1
ATOM 750 O O . ASN A 1 108 ? -11.074 -2.530 23.419 1.00 94.50 108 ASN A O 1
ATOM 754 N N . ALA A 1 109 ? -12.058 -4.539 23.251 1.00 97.12 109 ALA A N 1
ATOM 755 C CA . ALA A 1 109 ? -11.061 -5.097 22.349 1.00 97.12 109 ALA A CA 1
ATOM 756 C C . ALA A 1 109 ? -11.290 -4.636 20.904 1.00 97.12 109 ALA A C 1
ATOM 758 O O . ALA A 1 109 ? -12.426 -4.416 20.476 1.00 97.12 109 ALA A O 1
ATOM 759 N N . LYS A 1 110 ? -10.221 -4.596 20.111 1.00 98.38 110 LYS A N 1
ATOM 760 C CA . LYS A 1 110 ? -10.280 -4.458 18.655 1.00 98.38 110 LYS A CA 1
ATOM 761 C C . LYS A 1 110 ? -9.491 -5.591 18.014 1.00 98.38 110 LYS A C 1
ATOM 763 O O . LYS A 1 110 ? -8.343 -5.811 18.373 1.00 98.38 110 LYS A O 1
ATOM 768 N N . LEU A 1 111 ? -10.097 -6.284 17.056 1.00 98.56 111 LEU A N 1
ATOM 769 C CA . LEU A 1 111 ? -9.456 -7.336 16.270 1.00 98.56 111 LEU A CA 1
ATOM 770 C C . LEU A 1 111 ? -9.450 -6.914 14.804 1.00 98.56 111 LEU A C 1
ATOM 772 O O . LEU A 1 111 ? -10.496 -6.557 14.262 1.00 98.56 111 LEU A O 1
ATOM 776 N N . GLY A 1 112 ? -8.282 -6.939 14.176 1.00 98.50 112 GLY A N 1
ATOM 777 C CA . GLY A 1 112 ? -8.073 -6.604 12.777 1.00 98.50 112 GLY A CA 1
ATOM 778 C C . GLY A 1 112 ? -7.441 -7.750 12.003 1.00 98.50 112 GLY A C 1
ATOM 779 O O . GLY A 1 112 ? -6.637 -8.519 12.527 1.00 98.50 112 GLY A O 1
ATOM 780 N N . VAL A 1 113 ? -7.797 -7.844 10.728 1.00 98.75 113 VAL A N 1
ATOM 781 C CA . VAL A 1 113 ? -7.217 -8.796 9.779 1.00 98.75 113 VAL A CA 1
ATOM 782 C C . VAL A 1 113 ? -6.982 -8.110 8.447 1.00 98.75 113 VAL A C 1
ATOM 784 O O . VAL A 1 113 ? -7.669 -7.144 8.101 1.00 98.75 113 VAL A O 1
ATOM 787 N N . GLY A 1 114 ? -6.047 -8.626 7.664 1.00 98.62 114 GLY A N 1
ATOM 788 C CA . GLY A 1 114 ? -5.889 -8.154 6.304 1.00 98.62 114 GLY A CA 1
ATOM 789 C C . GLY A 1 114 ? -4.911 -8.944 5.465 1.00 98.62 114 GLY A C 1
ATOM 790 O O . GLY A 1 114 ? -4.263 -9.895 5.907 1.00 98.62 114 GLY A O 1
ATOM 791 N N . TRP A 1 115 ? -4.854 -8.519 4.214 1.00 98.50 115 TRP A N 1
ATOM 792 C CA . TRP A 1 115 ? -4.066 -9.103 3.154 1.00 98.50 115 TRP A CA 1
ATOM 793 C C . TRP A 1 115 ? -3.446 -8.000 2.299 1.00 98.50 115 TRP A C 1
ATOM 795 O O . TRP A 1 115 ? -4.078 -6.976 2.022 1.00 98.50 115 TRP A O 1
ATOM 805 N N . ILE A 1 116 ? -2.204 -8.227 1.880 1.00 97.88 116 ILE A N 1
ATOM 806 C CA . ILE A 1 116 ? -1.500 -7.425 0.890 1.00 97.88 116 ILE A CA 1
ATOM 807 C C . ILE A 1 116 ? -1.039 -8.359 -0.222 1.00 97.88 116 ILE A C 1
ATOM 809 O O . ILE A 1 116 ? -0.164 -9.201 -0.011 1.00 97.88 116 ILE A O 1
ATOM 813 N N . GLY A 1 117 ? -1.623 -8.202 -1.404 1.00 96.75 117 GLY A N 1
ATOM 814 C CA . GLY A 1 117 ? -1.155 -8.844 -2.624 1.00 96.75 117 GLY A CA 1
ATOM 815 C C . GLY A 1 117 ? -0.183 -7.923 -3.343 1.00 96.75 117 GLY A C 1
ATOM 816 O O . GLY A 1 117 ? -0.490 -6.750 -3.550 1.00 96.75 117 GLY A O 1
ATOM 817 N N . ARG A 1 118 ? 0.975 -8.439 -3.745 1.00 95.31 118 ARG A N 1
ATOM 818 C CA . ARG A 1 118 ? 1.948 -7.703 -4.553 1.00 95.31 118 ARG A CA 1
ATOM 819 C C . ARG A 1 118 ? 2.289 -8.470 -5.817 1.00 95.31 118 ARG A C 1
ATOM 821 O O . ARG A 1 118 ? 2.491 -9.681 -5.772 1.00 95.31 118 ARG A O 1
ATOM 828 N N . HIS A 1 119 ? 2.394 -7.751 -6.929 1.00 95.06 119 HIS A N 1
ATOM 829 C CA . HIS A 1 119 ? 2.791 -8.289 -8.222 1.00 95.06 119 HIS A CA 1
ATOM 830 C C . HIS A 1 119 ? 3.757 -7.335 -8.916 1.00 95.06 119 HIS A C 1
ATOM 832 O O . HIS A 1 119 ? 3.368 -6.236 -9.311 1.00 95.06 119 HIS A O 1
ATOM 838 N N . VAL A 1 120 ? 5.000 -7.781 -9.071 1.00 93.88 120 VAL A N 1
ATOM 839 C CA . VAL A 1 120 ? 6.028 -7.107 -9.863 1.00 93.88 120 VAL A CA 1
ATOM 840 C C . VAL A 1 120 ? 6.071 -7.766 -11.233 1.00 93.88 120 VAL A C 1
ATOM 842 O O . VAL A 1 120 ? 6.316 -8.962 -11.330 1.00 93.88 120 VAL A O 1
ATOM 845 N N . GLN A 1 121 ? 5.809 -6.985 -12.271 1.00 95.00 121 GLN A N 1
ATOM 846 C CA . GLN A 1 121 ? 5.969 -7.351 -13.671 1.00 95.00 121 GLN A CA 1
ATOM 847 C C . GLN A 1 121 ? 7.082 -6.493 -14.243 1.00 95.00 121 GLN A C 1
ATOM 849 O O . GLN A 1 121 ? 6.886 -5.296 -14.441 1.00 95.00 121 GLN A O 1
ATOM 854 N N . ALA A 1 122 ? 8.231 -7.097 -14.484 1.00 93.44 122 ALA A N 1
ATOM 855 C CA . ALA A 1 122 ? 9.367 -6.446 -15.100 1.00 93.44 122 ALA A CA 1
ATOM 856 C C . ALA A 1 122 ? 9.899 -7.295 -16.250 1.00 93.44 122 ALA A C 1
ATOM 858 O O . ALA A 1 122 ? 9.706 -8.513 -16.266 1.00 93.44 122 ALA A O 1
ATOM 859 N N . VAL A 1 123 ? 10.646 -6.683 -17.167 1.00 90.50 123 VAL A N 1
ATOM 860 C CA . VAL A 1 123 ? 11.421 -7.442 -18.168 1.00 90.50 123 VAL A CA 1
ATOM 861 C C . VAL A 1 123 ? 12.314 -8.492 -17.488 1.00 90.50 123 VAL A C 1
ATOM 863 O O . VAL A 1 123 ? 12.459 -9.605 -17.984 1.00 90.50 123 VAL A O 1
ATOM 866 N N . ALA A 1 124 ? 12.865 -8.160 -16.317 1.00 88.44 124 ALA A N 1
ATOM 867 C CA . ALA A 1 124 ? 13.728 -9.039 -15.534 1.00 88.44 124 ALA A CA 1
ATOM 868 C C . ALA A 1 124 ? 12.980 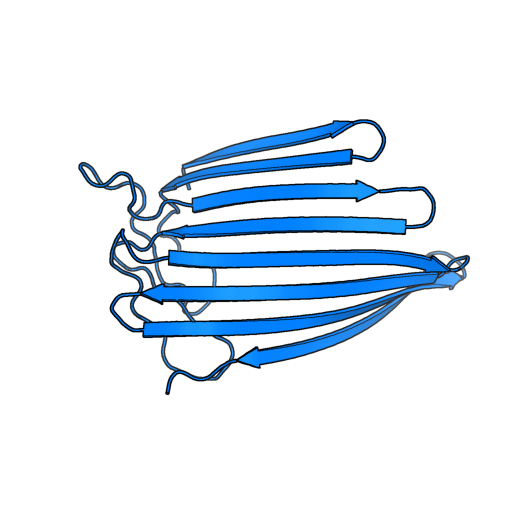-10.065 -14.652 1.00 88.44 124 ALA A C 1
ATOM 870 O O . ALA A 1 124 ? 13.634 -10.827 -13.941 1.00 88.44 124 ALA A O 1
ATOM 871 N N . GLY A 1 125 ? 11.640 -10.101 -14.661 1.00 85.25 125 GLY A N 1
ATOM 872 C CA . GLY A 1 125 ? 10.870 -11.137 -13.964 1.00 85.25 125 GLY A CA 1
ATOM 873 C C . GLY A 1 125 ? 9.410 -10.787 -13.655 1.00 85.25 125 GLY A C 1
ATOM 874 O O . GLY A 1 125 ? 9.041 -9.622 -13.521 1.00 85.25 125 GLY A O 1
ATOM 875 N N . ASP A 1 126 ? 8.584 -11.822 -13.471 1.00 90.50 126 ASP A N 1
ATOM 876 C CA . ASP A 1 126 ? 7.199 -11.733 -12.983 1.00 90.50 126 ASP A CA 1
ATOM 877 C C . ASP A 1 126 ? 7.113 -12.428 -11.616 1.00 90.50 126 ASP A C 1
ATOM 879 O O . ASP A 1 126 ? 7.307 -13.637 -11.514 1.00 90.50 126 ASP A O 1
ATOM 883 N N . VAL A 1 127 ? 6.891 -11.655 -10.550 1.00 90.50 127 VAL A N 1
ATOM 884 C CA . VAL A 1 127 ? 6.983 -12.146 -9.166 1.00 90.50 127 VAL A CA 1
ATOM 885 C C . VAL A 1 127 ? 5.785 -11.706 -8.358 1.00 90.50 127 VAL A C 1
ATOM 887 O O . VAL A 1 127 ? 5.364 -10.545 -8.413 1.00 90.50 127 VAL A O 1
ATOM 890 N N . ARG A 1 128 ? 5.249 -12.624 -7.553 1.00 92.38 128 ARG A N 1
ATOM 891 C CA . ARG A 1 128 ? 4.074 -12.374 -6.721 1.00 92.38 128 ARG A CA 1
ATOM 892 C C . ARG A 1 128 ? 4.344 -12.707 -5.267 1.00 92.38 128 ARG A C 1
ATOM 894 O O . ARG A 1 128 ? 4.967 -13.717 -4.951 1.00 92.38 128 ARG A O 1
ATOM 901 N N . SER A 1 129 ? 3.799 -11.894 -4.371 1.00 93.12 129 SER A N 1
ATOM 902 C CA . SER A 1 129 ? 3.770 -12.212 -2.949 1.00 93.12 129 SER A CA 1
ATOM 903 C C . SER A 1 129 ? 2.433 -11.876 -2.313 1.00 93.12 129 SER A C 1
ATOM 905 O O . SER A 1 129 ? 1.679 -11.022 -2.780 1.00 93.12 129 SER A O 1
ATOM 907 N N . ASN A 1 130 ? 2.139 -12.590 -1.235 1.00 95.31 130 ASN A N 1
ATOM 908 C CA . ASN A 1 130 ? 0.955 -12.415 -0.419 1.00 95.31 130 ASN A CA 1
ATOM 909 C C . ASN A 1 130 ? 1.388 -12.285 1.035 1.00 95.31 130 ASN A C 1
ATOM 911 O O . ASN A 1 130 ? 2.006 -13.194 1.586 1.00 95.31 130 ASN A O 1
ATOM 915 N N . LEU A 1 131 ? 1.054 -11.164 1.660 1.00 95.94 131 LEU A N 1
ATOM 916 C CA . LEU A 1 131 ? 1.222 -10.954 3.090 1.00 95.94 131 LEU A CA 1
ATOM 917 C C . LEU A 1 131 ? -0.150 -11.012 3.746 1.00 95.94 131 LEU A C 1
ATOM 919 O O . LEU A 1 131 ? -1.057 -10.294 3.344 1.00 95.94 131 LEU A O 1
ATOM 923 N N . TYR A 1 132 ? -0.292 -11.844 4.765 1.00 97.94 132 TYR A N 1
ATOM 924 C CA . TYR A 1 132 ? -1.481 -11.925 5.604 1.00 97.94 132 TYR A CA 1
ATOM 925 C C . TYR A 1 132 ? -1.134 -11.444 7.000 1.00 97.94 132 TYR A C 1
ATOM 927 O O . TYR A 1 132 ? -0.039 -11.723 7.493 1.00 97.94 132 TYR A O 1
ATOM 935 N N . PHE A 1 133 ? -2.058 -10.749 7.649 1.00 98.12 133 PHE A N 1
ATOM 936 C CA . PHE A 1 133 ? -1.856 -10.299 9.015 1.00 98.12 133 PHE A CA 1
ATOM 937 C C . PHE A 1 133 ? -3.128 -10.381 9.848 1.00 98.12 133 PHE A C 1
ATOM 939 O O . PHE A 1 133 ? -4.241 -10.221 9.347 1.00 98.12 133 PHE A O 1
ATOM 946 N N . VAL A 1 134 ? -2.926 -10.595 11.143 1.00 98.50 134 VAL A N 1
ATOM 947 C CA . VAL A 1 134 ? -3.937 -10.493 12.196 1.00 98.50 134 VAL A CA 1
ATOM 948 C C . VAL A 1 134 ? -3.344 -9.628 13.300 1.00 98.50 134 VAL A C 1
ATOM 950 O O . VAL A 1 134 ? -2.179 -9.801 13.652 1.00 98.50 134 VAL A O 1
ATOM 953 N N . ASN A 1 135 ? -4.116 -8.689 13.834 1.00 97.94 135 ASN A N 1
ATOM 954 C CA . ASN A 1 135 ? -3.720 -7.846 14.957 1.00 97.94 135 ASN A CA 1
ATOM 955 C C . ASN A 1 135 ? -4.860 -7.716 15.962 1.00 97.94 135 ASN A C 1
ATOM 957 O O . ASN A 1 135 ? -6.027 -7.737 15.589 1.00 97.94 135 ASN A O 1
ATOM 961 N N . GLY A 1 136 ? -4.522 -7.582 17.235 1.00 98.19 136 GLY A N 1
ATOM 962 C CA . GLY A 1 136 ? -5.471 -7.343 18.308 1.00 98.19 136 GLY A CA 1
ATOM 963 C C . GLY A 1 136 ? -4.952 -6.260 19.238 1.00 98.19 136 GLY A C 1
ATOM 964 O O . GLY A 1 136 ? -3.752 -6.209 19.498 1.00 98.19 136 GLY A O 1
ATOM 965 N N . SER A 1 137 ? -5.854 -5.426 19.744 1.00 97.94 137 SER A N 1
ATOM 966 C CA . SER A 1 137 ? -5.550 -4.460 20.793 1.00 97.94 137 SER A CA 1
ATOM 967 C C . SER A 1 137 ? -6.604 -4.485 21.896 1.00 97.94 137 SER A C 1
ATOM 969 O O . SER A 1 137 ? -7.792 -4.713 21.639 1.00 97.94 137 SER A O 1
ATOM 971 N N . TYR A 1 138 ? -6.170 -4.276 23.136 1.00 97.69 138 TYR A N 1
ATOM 972 C CA . TYR A 1 138 ? -7.039 -4.232 24.307 1.00 97.69 138 TYR A CA 1
ATOM 973 C C . TYR A 1 138 ? -6.547 -3.171 25.301 1.00 97.69 138 TYR A C 1
ATOM 975 O O . TYR A 1 138 ? -5.409 -3.271 25.770 1.00 97.69 138 TYR A O 1
ATOM 983 N N . PRO A 1 139 ? -7.361 -2.159 25.645 1.00 96.81 139 PRO A N 1
ATOM 984 C CA . PRO A 1 139 ? -7.006 -1.206 26.685 1.00 96.81 139 PRO A CA 1
ATOM 985 C C . PRO A 1 139 ? -7.036 -1.906 28.049 1.00 96.81 139 PRO A C 1
ATOM 987 O O . PRO A 1 139 ? -8.008 -2.573 28.404 1.00 96.81 139 PRO A O 1
ATOM 990 N N . LEU A 1 140 ? -5.952 -1.758 28.801 1.00 94.38 140 LEU A N 1
ATOM 991 C CA . LEU A 1 140 ? -5.821 -2.205 30.184 1.00 94.38 140 LEU A CA 1
ATOM 992 C C . LEU A 1 140 ? -6.182 -1.040 31.127 1.00 94.38 140 LEU A C 1
ATOM 994 O O . LEU A 1 140 ? -6.809 -0.063 30.718 1.00 94.38 140 LEU A O 1
ATOM 998 N N . GLU A 1 141 ? -5.837 -1.145 32.408 1.00 94.81 141 GLU A N 1
ATOM 999 C CA . GLU A 1 141 ? -6.122 -0.088 33.380 1.00 94.81 141 GLU A CA 1
ATOM 1000 C C . GLU A 1 141 ? -5.294 1.186 33.135 1.00 94.81 141 GLU A C 1
ATOM 1002 O O . GLU A 1 141 ? -4.128 1.149 32.728 1.00 94.81 141 GLU A O 1
ATOM 1007 N N . GLY A 1 142 ? -5.907 2.340 33.417 1.00 90.19 142 GLY A N 1
ATOM 1008 C CA . GLY A 1 142 ? -5.278 3.647 33.248 1.00 90.19 142 GLY A CA 1
ATOM 1009 C C . GLY A 1 142 ? -5.014 3.981 31.778 1.00 90.19 142 GLY A C 1
ATOM 1010 O O . GLY A 1 142 ? -5.933 4.018 30.967 1.00 90.19 142 GLY A O 1
ATOM 1011 N N . ALA A 1 143 ? -3.755 4.270 31.448 1.00 93.81 143 ALA A N 1
ATOM 1012 C CA . ALA A 1 143 ? -3.320 4.648 30.101 1.00 93.81 143 ALA A CA 1
ATOM 1013 C C . ALA A 1 143 ? -2.639 3.496 29.33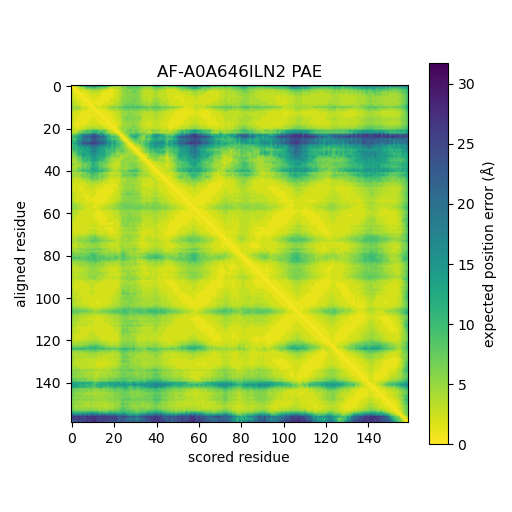2 1.00 93.81 143 ALA A C 1
ATOM 1015 O O . ALA A 1 143 ? -1.998 3.734 28.309 1.00 93.81 143 ALA A O 1
ATOM 1016 N N . LEU A 1 144 ? -2.724 2.259 29.831 1.00 97.19 144 LEU A N 1
ATOM 1017 C CA . LEU A 1 144 ? -2.034 1.110 29.246 1.00 97.19 144 LEU A CA 1
ATOM 1018 C C . LEU A 1 144 ? -2.883 0.440 28.153 1.00 97.19 144 LEU A C 1
ATOM 1020 O O . LEU A 1 144 ? -4.092 0.290 28.291 1.00 97.19 144 LEU A O 1
ATOM 1024 N N . THR A 1 145 ? -2.249 -0.005 27.068 1.00 97.56 145 THR A N 1
ATOM 1025 C CA . THR A 1 145 ? -2.868 -0.830 26.016 1.00 97.56 145 THR A CA 1
ATOM 1026 C C . THR A 1 145 ? -1.966 -2.024 25.722 1.00 97.56 145 THR A C 1
ATOM 1028 O O . THR A 1 145 ? -0.746 -1.879 25.681 1.00 97.56 145 THR A O 1
ATOM 1031 N N . LEU A 1 146 ? -2.564 -3.203 25.557 1.00 97.62 146 LEU A N 1
ATOM 1032 C CA . LEU A 1 146 ? -1.890 -4.406 25.083 1.00 97.62 146 LEU A CA 1
ATOM 1033 C C . LEU A 1 146 ? -2.170 -4.587 23.592 1.00 97.62 146 LEU A C 1
ATOM 1035 O O . LEU A 1 146 ? -3.333 -4.679 23.200 1.00 97.62 146 LEU A O 1
ATOM 1039 N N . ASP A 1 147 ? -1.113 -4.715 22.796 1.00 97.56 147 ASP A N 1
ATOM 1040 C CA . ASP A 1 147 ? -1.178 -4.999 21.364 1.00 97.56 147 ASP A CA 1
ATOM 1041 C C . ASP A 1 147 ? -0.490 -6.332 21.049 1.00 97.56 147 ASP A C 1
ATOM 1043 O O . ASP A 1 147 ? 0.565 -6.658 21.596 1.00 97.56 147 ASP A O 1
ATOM 1047 N N . ALA A 1 148 ? -1.076 -7.105 20.139 1.00 97.81 148 ALA A N 1
ATOM 1048 C CA . ALA A 1 148 ? -0.500 -8.342 19.625 1.00 97.81 148 ALA A CA 1
ATOM 1049 C C . ALA A 1 148 ? -0.744 -8.460 18.120 1.00 97.81 148 ALA A C 1
ATOM 1051 O O . ALA A 1 148 ? -1.766 -8.007 17.604 1.00 97.81 148 ALA A O 1
ATOM 1052 N N . GLY A 1 149 ? 0.175 -9.102 17.401 1.00 97.62 149 GLY A N 1
ATOM 1053 C CA . GLY A 1 149 ? 0.032 -9.291 15.964 1.00 97.62 149 GLY A CA 1
ATOM 1054 C C . GLY A 1 149 ? 0.818 -10.474 15.428 1.00 97.62 149 GLY A C 1
ATOM 1055 O O . GLY A 1 149 ? 1.859 -10.850 15.963 1.00 97.62 149 GLY A O 1
ATOM 1056 N N . LEU A 1 150 ? 0.305 -11.045 14.343 1.00 98.12 150 LEU A N 1
ATOM 1057 C CA . LEU A 1 150 ? 0.950 -12.093 13.568 1.00 98.12 150 LEU A CA 1
ATOM 1058 C C . LEU A 1 150 ? 0.916 -11.710 12.092 1.00 98.12 150 LEU A C 1
ATOM 1060 O O . LEU A 1 150 ? -0.115 -11.277 11.577 1.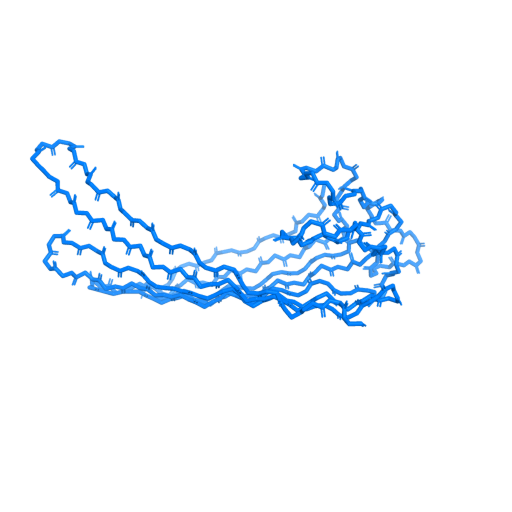00 98.12 150 LEU A O 1
ATOM 1064 N N . ILE A 1 151 ? 2.047 -11.891 11.416 1.00 96.44 151 ILE A N 1
ATOM 1065 C CA . ILE A 1 151 ? 2.215 -11.620 9.991 1.00 96.44 151 ILE A CA 1
ATOM 1066 C C . ILE A 1 151 ? 2.789 -12.873 9.335 1.00 96.44 151 ILE A C 1
ATOM 1068 O O . ILE A 1 151 ? 3.719 -13.485 9.857 1.00 96.44 151 ILE A O 1
ATOM 1072 N N . ARG A 1 152 ? 2.253 -13.244 8.172 1.00 95.25 152 ARG A N 1
ATOM 1073 C CA . ARG A 1 152 ? 2.769 -14.326 7.333 1.00 95.25 152 ARG A CA 1
ATOM 1074 C C . ARG A 1 152 ? 2.961 -13.824 5.910 1.00 95.25 152 ARG A C 1
ATOM 1076 O O . ARG A 1 152 ? 1.993 -13.423 5.272 1.00 95.25 152 ARG A O 1
ATOM 1083 N N . LEU A 1 153 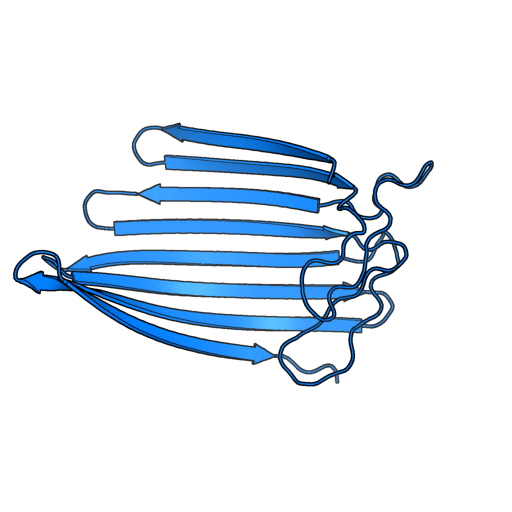? 4.188 -13.901 5.407 1.00 92.50 153 LEU A N 1
ATOM 1084 C CA . LEU A 1 153 ? 4.515 -13.623 4.011 1.00 92.50 153 LEU A CA 1
ATOM 1085 C C . LEU A 1 153 ? 4.676 -14.938 3.241 1.00 92.50 153 LEU A C 1
ATOM 1087 O O . LEU A 1 153 ? 5.348 -15.855 3.704 1.00 92.50 153 LEU A O 1
ATOM 1091 N N . VAL A 1 154 ? 4.062 -15.016 2.065 1.00 90.69 154 VAL A N 1
ATOM 1092 C CA . VAL A 1 154 ? 4.200 -16.114 1.108 1.00 90.69 154 VAL A CA 1
ATOM 1093 C C . VAL A 1 154 ? 4.652 -15.515 -0.215 1.00 90.69 154 VAL A C 1
ATOM 1095 O O . VAL A 1 154 ? 3.951 -14.677 -0.782 1.00 90.69 154 VAL A O 1
ATOM 1098 N N . ASN A 1 155 ? 5.808 -15.939 -0.711 1.00 82.31 155 ASN A N 1
ATOM 1099 C CA . ASN A 1 155 ? 6.291 -15.568 -2.036 1.00 82.31 155 ASN A CA 1
ATOM 1100 C C . ASN A 1 155 ? 6.009 -16.747 -2.973 1.00 82.31 155 ASN A C 1
ATOM 1102 O O . ASN A 1 155 ? 6.305 -17.886 -2.624 1.00 82.31 155 ASN A O 1
ATOM 1106 N N . ALA A 1 156 ? 5.389 -16.492 -4.124 1.00 71.25 156 ALA A N 1
ATOM 1107 C CA . ALA A 1 156 ? 5.482 -17.438 -5.227 1.00 71.25 156 ALA A CA 1
ATOM 1108 C C . ALA A 1 156 ? 6.863 -17.179 -5.831 1.00 71.25 156 ALA A C 1
ATOM 1110 O O . ALA A 1 156 ? 7.078 -16.106 -6.397 1.00 71.25 156 ALA A O 1
ATOM 1111 N N . ASP A 1 157 ? 7.816 -18.069 -5.555 1.00 59.41 157 ASP A N 1
ATOM 1112 C CA . ASP A 1 157 ? 9.213 -17.880 -5.934 1.00 59.41 157 ASP A CA 1
ATOM 1113 C C . ASP A 1 157 ? 9.366 -17.580 -7.430 1.00 59.41 157 ASP A C 1
ATOM 1115 O O . ASP A 1 157 ? 8.559 -18.001 -8.261 1.00 59.41 157 ASP A O 1
ATOM 1119 N N . GLN A 1 158 ? 10.430 -16.839 -7.749 1.00 54.84 158 GLN A N 1
ATOM 1120 C CA . GLN A 1 158 ? 10.950 -16.718 -9.106 1.00 54.84 158 GLN A CA 1
ATOM 1121 C C . GLN A 1 158 ? 11.412 -18.115 -9.537 1.00 54.84 158 GLN A C 1
ATOM 1123 O O . GLN A 1 158 ? 12.508 -18.529 -9.166 1.00 54.84 158 GLN A O 1
ATOM 1128 N N . SER A 1 159 ? 10.551 -18.881 -10.206 1.00 48.50 159 SER A N 1
ATOM 1129 C CA . SER A 1 159 ? 10.931 -20.166 -10.803 1.00 48.50 159 SER A CA 1
ATOM 1130 C C . SER A 1 159 ? 11.817 -19.960 -12.020 1.00 48.50 159 SER A C 1
ATOM 1132 O O . SER A 1 159 ? 11.396 -19.135 -12.867 1.00 48.50 159 SER A O 1
#

Mean predicted aligned error: 5.18 Å

InterPro domains:
  IPR023614 Porin domain superfamily [G3DSA:2.40.160.10] (1-159)
  IPR033900 Porin domain, Gram-negative type [PF13609] (1-149)

Solvent-accessible surface area (backbone atoms only — not comparable to full-atom values): 7972 Å² total; per-residue (Å²): 97,52,66,52,76,50,73,54,76,56,98,44,37,32,45,35,38,36,41,28,53,11,36,46,53,82,46,92,50,92,61,40,40,22,20,72,19,66,41,92,99,36,76,48,16,11,17,33,42,37,41,36,42,34,38,49,58,98,53,36,35,41,38,38,35,42,36,40,37,29,11,11,59,63,19,28,46,63,66,99,75,84,61,78,62,34,60,21,44,46,44,84,15,37,43,35,38,40,39,41,37,38,37,40,48,62,86,78,30,37,45,34,41,35,40,35,44,37,41,37,42,29,96,70,45,72,40,40,36,40,36,40,39,40,37,39,39,35,69,52,75,89,91,42,68,51,75,51,74,51,76,48,79,46,68,55,71,82,125